Protein AF-Q3AAJ2-F1 (afdb_monomer_lite)

Structure (mmCIF, N/CA/C/O backbone):
data_AF-Q3AAJ2-F1
#
_entry.id   AF-Q3AAJ2-F1
#
loop_
_atom_site.group_PDB
_atom_site.id
_atom_site.type_symbol
_atom_site.label_atom_id
_atom_site.label_alt_id
_atom_site.label_comp_id
_atom_site.label_asym_id
_atom_site.label_entity_id
_atom_site.label_seq_id
_atom_site.pdbx_PDB_ins_code
_atom_site.Cartn_x
_atom_site.Cartn_y
_atom_site.Cartn_z
_atom_site.occupancy
_atom_site.B_iso_or_equiv
_atom_site.auth_seq_id
_atom_site.auth_comp_id
_atom_site.auth_asym_id
_atom_site.auth_atom_id
_atom_site.pdbx_PDB_model_num
ATOM 1 N N . MET A 1 1 ? 10.553 -19.730 19.249 1.00 85.31 1 MET A N 1
ATOM 2 C CA . MET A 1 1 ? 9.647 -18.570 19.166 1.00 85.31 1 MET A CA 1
ATOM 3 C C . MET A 1 1 ? 8.788 -18.735 17.928 1.00 85.31 1 MET A C 1
ATOM 5 O O . MET A 1 1 ? 9.327 -19.034 16.867 1.00 85.31 1 MET A O 1
ATOM 9 N N . LYS A 1 2 ? 7.475 -18.619 18.078 1.00 94.81 2 LYS A N 1
ATOM 10 C CA . LYS A 1 2 ? 6.466 -18.636 17.018 1.00 94.81 2 LYS A CA 1
ATOM 11 C C . LYS A 1 2 ? 5.877 -17.223 16.871 1.00 94.81 2 LYS A C 1
ATOM 13 O O . LYS A 1 2 ? 5.999 -16.436 17.807 1.00 94.81 2 LYS A O 1
ATOM 18 N N . PRO A 1 3 ? 5.212 -16.878 15.753 1.00 91.94 3 PRO A N 1
ATOM 19 C CA . PRO A 1 3 ? 4.592 -15.558 15.589 1.00 91.94 3 PRO A CA 1
ATOM 20 C C . PRO A 1 3 ? 3.605 -15.176 16.703 1.00 91.94 3 PRO A C 1
ATOM 22 O O . PRO A 1 3 ? 3.451 -13.999 17.006 1.00 91.94 3 PRO A O 1
ATOM 25 N N . GLN A 1 4 ? 2.956 -16.160 17.332 1.00 95.25 4 GLN A N 1
ATOM 26 C CA . GLN A 1 4 ? 2.024 -15.949 18.444 1.00 95.25 4 GLN A CA 1
ATOM 27 C C . GLN A 1 4 ? 2.717 -15.512 19.744 1.00 95.25 4 GLN A C 1
ATOM 29 O O . GLN A 1 4 ? 2.050 -14.999 20.635 1.00 95.25 4 GLN A O 1
ATOM 34 N N . ASP A 1 5 ? 4.036 -15.696 19.842 1.00 96.94 5 ASP A N 1
ATOM 35 C CA . ASP A 1 5 ? 4.826 -15.359 21.030 1.00 96.94 5 ASP A CA 1
ATOM 36 C C . ASP A 1 5 ? 5.323 -13.898 21.003 1.00 96.94 5 ASP A C 1
ATOM 38 O O . ASP A 1 5 ? 6.019 -13.467 21.922 1.00 96.94 5 ASP A O 1
ATOM 42 N N . LEU A 1 6 ? 5.037 -13.143 19.934 1.00 97.00 6 LEU A N 1
ATOM 43 C CA . LEU A 1 6 ? 5.550 -11.785 19.748 1.00 97.00 6 LEU A CA 1
ATOM 44 C C . LEU A 1 6 ? 4.859 -10.783 20.679 1.00 97.00 6 LEU A C 1
ATOM 46 O O . LEU A 1 6 ? 3.634 -10.777 20.813 1.00 97.00 6 LEU A O 1
ATOM 50 N N . THR A 1 7 ? 5.637 -9.856 21.245 1.00 97.75 7 THR A N 1
ATOM 51 C CA . THR A 1 7 ? 5.057 -8.665 21.880 1.00 97.75 7 THR A CA 1
ATOM 52 C C . THR A 1 7 ? 4.379 -7.780 20.836 1.00 97.75 7 THR A C 1
ATOM 54 O O . THR A 1 7 ? 4.641 -7.877 19.633 1.00 97.75 7 THR A O 1
ATOM 57 N N . LYS A 1 8 ? 3.540 -6.846 21.292 1.00 96.19 8 LYS A N 1
ATOM 58 C CA . LYS A 1 8 ? 2.908 -5.854 20.416 1.00 96.19 8 LYS A CA 1
ATOM 59 C C . LYS A 1 8 ? 3.945 -5.073 19.604 1.00 96.19 8 LYS A C 1
ATOM 61 O O . LYS A 1 8 ? 3.765 -4.887 18.404 1.00 96.19 8 LYS A O 1
ATOM 66 N N . GLU A 1 9 ? 5.039 -4.641 20.227 1.00 96.50 9 GLU A N 1
ATOM 67 C CA . GLU A 1 9 ? 6.109 -3.896 19.555 1.00 96.50 9 GLU A CA 1
ATOM 68 C C . GLU A 1 9 ? 6.802 -4.748 18.490 1.00 96.50 9 GLU A C 1
ATOM 70 O O . GLU A 1 9 ? 7.085 -4.258 17.397 1.00 96.50 9 GLU A O 1
ATOM 75 N N . GLN A 1 10 ? 7.062 -6.024 18.785 1.00 96.69 10 GLN A N 1
ATOM 76 C CA . GLN A 1 10 ? 7.659 -6.943 17.818 1.00 96.69 10 GLN A CA 1
ATOM 77 C C . GLN A 1 10 ? 6.714 -7.211 16.644 1.00 96.69 10 GLN A C 1
ATOM 79 O O . GLN A 1 10 ? 7.156 -7.199 15.498 1.00 96.69 10 GLN A O 1
ATOM 84 N N . ALA A 1 11 ? 5.418 -7.389 16.908 1.00 95.62 11 ALA A N 1
ATOM 85 C CA . ALA A 1 11 ? 4.410 -7.574 15.872 1.00 95.62 11 ALA A CA 1
ATOM 86 C C . ALA A 1 11 ? 4.289 -6.337 14.968 1.00 95.62 11 ALA A C 1
ATOM 88 O O . ALA A 1 11 ? 4.266 -6.476 13.749 1.00 95.62 11 ALA A O 1
ATOM 89 N N . LEU A 1 12 ? 4.284 -5.124 15.535 1.00 92.81 12 LEU A N 1
ATOM 90 C CA . LEU A 1 12 ? 4.253 -3.880 14.755 1.00 92.81 12 LEU A CA 1
ATOM 91 C C . LEU A 1 12 ? 5.498 -3.722 13.872 1.00 92.81 12 LEU A C 1
ATOM 93 O O . LEU A 1 12 ? 5.370 -3.412 12.690 1.00 92.81 12 LEU A O 1
ATOM 97 N N . LYS A 1 13 ? 6.692 -4.004 14.409 1.00 93.50 13 LYS A N 1
ATOM 98 C CA . LYS A 1 13 ? 7.932 -4.011 13.615 1.00 93.50 13 LYS A CA 1
ATOM 99 C C . LYS A 1 13 ? 7.899 -5.065 12.510 1.00 93.50 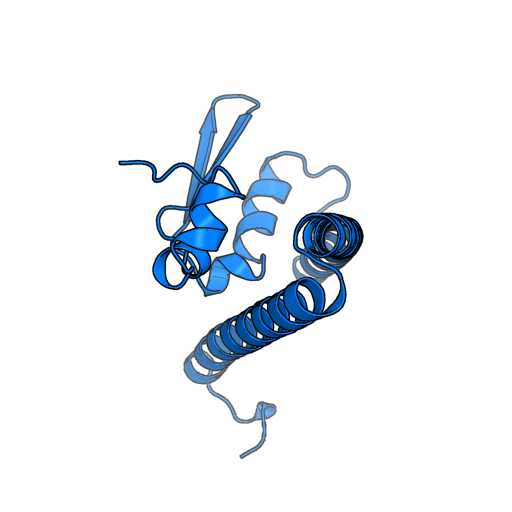13 LYS A C 1
ATOM 101 O O . LYS A 1 13 ? 8.386 -4.814 11.413 1.00 93.50 13 LYS A O 1
ATOM 106 N N . LEU A 1 14 ? 7.318 -6.232 12.785 1.00 94.25 14 LEU A N 1
ATOM 107 C CA . LEU A 1 14 ? 7.169 -7.288 11.789 1.00 94.25 14 LEU A CA 1
ATOM 108 C C . LEU A 1 14 ? 6.195 -6.886 10.669 1.00 94.25 14 LEU A C 1
ATOM 110 O O . LEU A 1 14 ? 6.450 -7.210 9.515 1.00 94.25 14 LEU A O 1
ATOM 114 N N . LEU A 1 15 ? 5.118 -6.153 10.974 1.00 92.56 15 LEU A N 1
ATOM 115 C CA . LEU A 1 15 ? 4.212 -5.606 9.955 1.00 92.56 15 LEU A CA 1
ATOM 116 C C . LEU A 1 15 ? 4.924 -4.605 9.037 1.00 92.56 15 LEU A C 1
ATOM 118 O O . LEU A 1 15 ? 4.792 -4.694 7.817 1.00 92.56 15 LEU A O 1
ATOM 122 N N . GLU A 1 16 ? 5.716 -3.696 9.610 1.00 91.94 16 GLU A N 1
ATOM 123 C CA . GLU A 1 16 ? 6.546 -2.768 8.835 1.00 91.94 16 GLU A CA 1
ATOM 124 C C . GLU A 1 16 ? 7.542 -3.525 7.940 1.00 91.94 16 GLU A C 1
ATOM 126 O O . GLU A 1 16 ? 7.700 -3.207 6.760 1.00 91.94 16 GLU A O 1
ATOM 131 N N . ASP A 1 17 ? 8.192 -4.558 8.474 1.00 94.00 17 ASP A N 1
ATOM 132 C CA . ASP A 1 17 ? 9.128 -5.388 7.719 1.00 94.00 17 ASP A CA 1
ATOM 133 C C . ASP A 1 17 ? 8.443 -6.167 6.583 1.00 94.00 17 ASP A C 1
ATOM 135 O O . ASP A 1 17 ? 8.942 -6.184 5.458 1.00 94.00 17 ASP A O 1
ATOM 139 N N . PHE A 1 18 ? 7.258 -6.742 6.814 1.00 94.75 18 PHE A N 1
ATOM 140 C CA . PHE A 1 18 ? 6.477 -7.376 5.749 1.00 94.75 18 PHE A CA 1
ATOM 141 C C . PHE A 1 18 ? 6.079 -6.390 4.654 1.00 94.75 18 PHE A C 1
ATOM 143 O O . PHE A 1 18 ? 6.170 -6.738 3.475 1.00 94.75 18 PHE A O 1
ATOM 150 N N . ALA A 1 19 ? 5.716 -5.157 5.012 1.00 92.69 19 ALA A N 1
ATOM 151 C CA . ALA A 1 19 ? 5.445 -4.122 4.024 1.00 92.69 19 ALA A CA 1
ATOM 152 C C . ALA A 1 19 ? 6.694 -3.802 3.180 1.00 92.69 19 ALA A C 1
ATOM 154 O O . ALA A 1 19 ? 6.593 -3.688 1.958 1.00 92.69 19 ALA A O 1
ATOM 155 N N . LYS A 1 20 ? 7.888 -3.748 3.793 1.00 90.06 20 LYS A N 1
ATOM 156 C CA . LYS A 1 20 ? 9.157 -3.543 3.067 1.00 90.06 20 LYS A CA 1
ATOM 157 C C . LYS A 1 20 ? 9.457 -4.696 2.115 1.00 90.06 20 LYS A C 1
ATOM 159 O O . LYS A 1 20 ? 9.846 -4.450 0.977 1.00 90.06 20 LYS A O 1
ATOM 164 N N . ARG A 1 21 ? 9.274 -5.942 2.563 1.00 93.19 21 ARG A N 1
ATOM 165 C CA . ARG A 1 21 ? 9.505 -7.142 1.739 1.00 93.19 21 ARG A CA 1
ATOM 166 C C . ARG A 1 21 ? 8.568 -7.193 0.541 1.00 93.19 21 ARG A C 1
ATOM 168 O O . ARG A 1 21 ? 9.021 -7.497 -0.557 1.00 93.19 21 ARG A O 1
ATOM 175 N N . TRP A 1 22 ? 7.291 -6.874 0.747 1.00 93.12 22 TRP A N 1
ATOM 176 C CA . TRP A 1 22 ? 6.321 -6.810 -0.341 1.00 93.12 22 TRP A CA 1
ATOM 177 C C . TRP A 1 22 ? 6.723 -5.753 -1.370 1.00 93.12 22 TRP A C 1
ATOM 179 O O . TRP A 1 22 ? 6.800 -6.065 -2.552 1.00 93.12 22 TRP A O 1
ATOM 189 N N . LEU A 1 23 ? 7.075 -4.542 -0.920 1.00 89.81 23 LEU A N 1
ATOM 190 C CA . LEU A 1 23 ? 7.479 -3.459 -1.819 1.00 89.81 23 LEU A CA 1
ATOM 191 C C . LEU A 1 23 ? 8.762 -3.792 -2.594 1.00 89.81 23 LEU A C 1
ATOM 193 O O . LEU A 1 23 ? 8.884 -3.461 -3.768 1.00 89.81 23 LEU A O 1
ATOM 197 N N . ALA A 1 24 ? 9.721 -4.460 -1.949 1.00 89.25 24 ALA A N 1
ATOM 198 C CA . ALA A 1 24 ? 10.929 -4.925 -2.620 1.00 89.25 24 ALA A CA 1
ATOM 199 C C . ALA A 1 24 ? 10.610 -5.971 -3.698 1.00 89.25 24 ALA A C 1
ATOM 201 O O . ALA A 1 24 ? 11.162 -5.904 -4.792 1.00 89.25 24 ALA A O 1
ATOM 202 N N . HIS A 1 25 ? 9.712 -6.917 -3.408 1.00 94.00 25 HIS A N 1
ATOM 203 C CA . HIS A 1 25 ? 9.273 -7.911 -4.384 1.00 94.00 25 HIS A CA 1
ATOM 204 C C . HIS A 1 25 ? 8.553 -7.266 -5.577 1.00 94.00 25 HIS A C 1
ATOM 206 O O . HIS A 1 25 ? 8.864 -7.601 -6.715 1.00 94.00 25 HIS A O 1
ATOM 212 N N . ASP A 1 26 ? 7.633 -6.335 -5.320 1.00 92.75 26 ASP A N 1
ATOM 213 C CA . ASP A 1 26 ? 6.910 -5.567 -6.341 1.00 92.75 26 ASP A CA 1
ATOM 214 C C . ASP A 1 26 ? 7.877 -4.833 -7.289 1.00 92.75 26 ASP A C 1
ATOM 216 O O . ASP A 1 26 ? 7.842 -5.028 -8.503 1.00 92.75 26 ASP A O 1
ATOM 220 N N . GLY A 1 27 ? 8.856 -4.113 -6.728 1.00 90.25 27 GLY A N 1
ATOM 221 C CA . GLY A 1 27 ? 9.892 -3.443 -7.517 1.00 90.25 27 GLY A CA 1
ATOM 222 C C . GLY A 1 27 ? 10.782 -4.403 -8.319 1.00 90.25 27 GLY A C 1
ATOM 223 O O . GLY A 1 27 ? 11.092 -4.129 -9.475 1.00 90.25 27 GLY A O 1
ATOM 224 N N . LEU A 1 28 ? 11.185 -5.543 -7.745 1.00 92.75 28 LEU A N 1
ATOM 225 C CA . LEU A 1 28 ? 11.973 -6.557 -8.464 1.00 92.75 28 LEU A CA 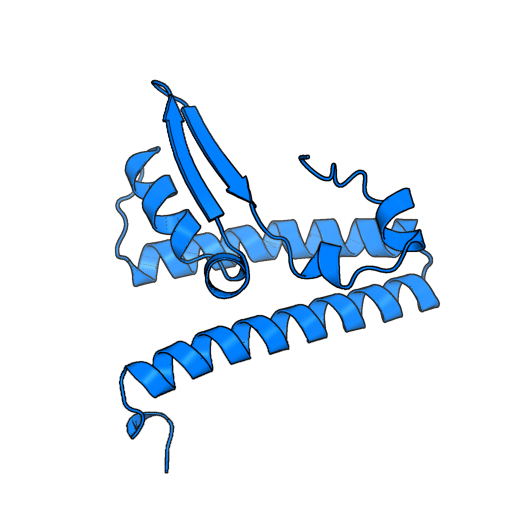1
ATOM 226 C C . LEU A 1 28 ? 11.185 -7.180 -9.620 1.00 92.75 28 LEU A C 1
ATOM 228 O O . LEU A 1 28 ? 11.739 -7.381 -10.701 1.00 92.75 28 LEU A O 1
ATOM 232 N N . TRP A 1 29 ? 9.901 -7.464 -9.404 1.00 95.62 29 TRP A N 1
ATOM 233 C CA . TRP A 1 29 ? 9.015 -7.968 -10.445 1.00 95.62 29 TRP A CA 1
ATOM 234 C C . TRP A 1 29 ? 8.883 -6.958 -11.591 1.00 95.62 29 TRP A C 1
ATOM 236 O O . TRP A 1 29 ? 9.072 -7.335 -12.748 1.00 95.62 29 TRP A O 1
ATOM 246 N N . PHE A 1 30 ? 8.661 -5.676 -11.278 1.00 93.31 30 PHE A N 1
ATOM 247 C CA . PHE A 1 30 ? 8.580 -4.613 -12.281 1.00 93.31 30 PHE A CA 1
ATOM 248 C C . PHE A 1 30 ? 9.867 -4.505 -13.111 1.00 93.31 30 PHE A C 1
ATOM 250 O O . PHE A 1 30 ? 9.812 -4.426 -14.337 1.00 93.31 30 PHE A O 1
ATOM 257 N N . LEU A 1 31 ? 11.036 -4.560 -12.462 1.00 90.38 31 LEU A N 1
ATOM 258 C CA . LEU A 1 31 ? 12.332 -4.507 -13.148 1.00 90.38 31 LEU A CA 1
ATOM 259 C C . LEU A 1 31 ? 12.537 -5.688 -14.107 1.00 90.38 31 LEU A C 1
ATOM 261 O O . LEU A 1 31 ? 13.056 -5.501 -15.208 1.00 90.38 31 LEU A O 1
ATOM 265 N N . GLU A 1 32 ? 12.115 -6.899 -13.730 1.00 96.50 32 GLU A N 1
ATOM 266 C CA . GLU A 1 32 ? 12.157 -8.041 -14.648 1.00 96.50 32 GLU A CA 1
ATOM 267 C C . GLU A 1 32 ? 11.138 -7.894 -15.790 1.00 96.50 32 GLU A C 1
ATOM 269 O O . GLU A 1 32 ? 11.445 -8.284 -16.917 1.00 96.50 32 GLU A O 1
ATOM 274 N N . MET A 1 33 ? 9.969 -7.283 -15.566 1.00 96.31 33 MET A N 1
ATOM 275 C CA . MET A 1 33 ? 9.041 -6.961 -16.659 1.00 96.31 33 MET A CA 1
ATOM 276 C C . MET A 1 33 ? 9.645 -5.945 -17.633 1.00 96.31 33 MET A C 1
ATOM 278 O O . MET A 1 33 ? 9.633 -6.192 -18.839 1.00 96.31 33 MET A O 1
ATOM 282 N N . GLU A 1 34 ? 10.243 -4.857 -17.136 1.00 93.38 34 GLU A N 1
ATOM 283 C CA . GLU A 1 34 ? 10.913 -3.852 -17.977 1.00 93.38 34 GLU A CA 1
ATOM 284 C C . GLU A 1 34 ? 12.026 -4.496 -18.810 1.00 93.38 34 GLU A C 1
ATOM 286 O O . GLU A 1 34 ? 12.119 -4.274 -20.018 1.00 93.38 34 GLU A O 1
ATOM 291 N N . LYS A 1 35 ? 12.857 -5.329 -18.181 1.00 93.38 35 LYS A N 1
ATOM 292 C CA . LYS A 1 35 ? 13.983 -6.004 -18.834 1.00 93.38 35 LYS A CA 1
ATOM 293 C C . LYS A 1 35 ? 13.550 -6.934 -19.970 1.00 93.38 35 LYS A C 1
ATOM 295 O O . LYS A 1 35 ? 14.272 -7.033 -20.959 1.00 93.38 35 LYS A O 1
ATOM 300 N N . ASN A 1 36 ? 12.416 -7.622 -19.832 1.00 97.69 36 ASN A N 1
ATOM 301 C CA . ASN A 1 36 ? 11.968 -8.623 -20.806 1.00 97.69 36 ASN A CA 1
ATOM 302 C C . ASN A 1 36 ? 10.994 -8.068 -21.857 1.00 97.69 36 ASN A C 1
ATOM 304 O O . ASN A 1 36 ? 10.961 -8.579 -22.974 1.00 97.69 36 ASN A O 1
ATOM 308 N N . PHE A 1 37 ? 10.211 -7.039 -21.523 1.00 96.44 37 PHE A N 1
ATOM 309 C CA . PHE A 1 37 ? 9.116 -6.546 -22.370 1.00 96.44 37 PHE A CA 1
ATOM 310 C C . PHE A 1 37 ? 9.198 -5.051 -22.692 1.00 96.44 37 PHE A C 1
ATOM 312 O O . PHE A 1 37 ? 8.364 -4.534 -23.434 1.00 96.44 37 PHE A O 1
ATOM 319 N N . GLY A 1 38 ? 10.204 -4.355 -22.166 1.00 92.88 38 GLY A N 1
ATOM 320 C CA . GLY A 1 38 ? 10.310 -2.909 -22.269 1.00 92.88 38 GLY A CA 1
ATOM 321 C C . GLY A 1 38 ? 9.407 -2.182 -21.273 1.00 92.88 38 GLY A C 1
ATOM 322 O O . GLY A 1 38 ? 8.515 -2.747 -20.640 1.00 92.88 38 GLY A O 1
ATOM 323 N N . LEU A 1 39 ? 9.672 -0.887 -21.128 1.00 88.56 39 LEU A N 1
ATOM 324 C CA . LEU A 1 39 ? 9.076 -0.053 -20.090 1.00 88.56 39 LEU A CA 1
ATOM 325 C C . LEU A 1 39 ? 7.572 0.163 -20.275 1.00 88.56 39 LEU A C 1
ATOM 327 O O . LEU A 1 39 ? 6.822 0.031 -19.317 1.00 88.56 39 LEU A O 1
ATOM 331 N N . GLU A 1 40 ? 7.120 0.441 -21.500 1.00 92.19 40 GLU A N 1
ATOM 332 C CA . GLU A 1 40 ? 5.697 0.668 -21.792 1.00 92.19 40 GLU A CA 1
ATOM 333 C C . GLU A 1 40 ? 4.840 -0.533 -21.381 1.00 92.19 40 GLU A C 1
ATOM 335 O O . GLU A 1 40 ? 3.829 -0.377 -20.697 1.00 92.19 40 GLU A O 1
ATOM 340 N N . LYS A 1 41 ? 5.288 -1.748 -21.723 1.00 95.88 41 LYS A N 1
ATOM 341 C CA . LYS A 1 41 ? 4.559 -2.966 -21.368 1.00 95.88 41 LYS A CA 1
ATOM 342 C C . LYS A 1 41 ? 4.613 -3.258 -19.870 1.00 95.88 41 LYS A C 1
ATOM 344 O O . LYS A 1 41 ? 3.624 -3.727 -19.314 1.00 95.88 41 LYS A O 1
ATOM 349 N N . ALA A 1 42 ? 5.740 -2.977 -19.214 1.00 94.81 42 ALA A N 1
ATOM 350 C CA . ALA A 1 42 ? 5.857 -3.114 -17.766 1.00 94.81 42 ALA A CA 1
ATOM 351 C C . ALA A 1 42 ? 4.872 -2.193 -17.028 1.00 94.81 42 ALA A C 1
ATOM 353 O O . ALA A 1 42 ? 4.199 -2.653 -16.112 1.00 94.81 42 ALA A O 1
ATOM 354 N N . ILE A 1 43 ? 4.729 -0.939 -17.473 1.00 91.81 43 ILE A N 1
ATOM 355 C CA . ILE A 1 43 ? 3.760 0.021 -16.921 1.00 91.81 43 ILE A CA 1
ATOM 356 C C . ILE A 1 43 ? 2.326 -0.477 -17.116 1.00 91.81 43 ILE A C 1
ATOM 358 O O . ILE A 1 43 ? 1.566 -0.507 -16.156 1.00 91.81 43 ILE A O 1
ATOM 362 N N . GLU A 1 44 ? 1.963 -0.929 -18.320 1.00 96.06 44 GLU A N 1
ATOM 363 C CA . GLU A 1 44 ? 0.619 -1.461 -18.598 1.00 96.06 44 GLU A CA 1
ATOM 364 C C . GLU A 1 44 ? 0.257 -2.631 -17.661 1.00 96.06 44 GLU A C 1
ATOM 366 O O . GLU A 1 44 ? -0.849 -2.703 -17.119 1.00 96.06 44 GLU A O 1
ATOM 371 N N . LEU A 1 45 ? 1.199 -3.557 -17.454 1.00 96.75 45 LEU A N 1
ATOM 372 C CA . LEU A 1 45 ? 1.001 -4.712 -16.578 1.00 96.75 45 LEU A CA 1
ATOM 373 C C . LEU A 1 45 ? 0.934 -4.311 -15.099 1.00 96.75 45 LEU A C 1
ATOM 375 O O . LEU A 1 45 ? 0.122 -4.868 -14.358 1.00 96.75 45 LEU A O 1
ATOM 379 N N . ASP A 1 46 ? 1.758 -3.352 -14.680 1.00 94.50 46 ASP A N 1
ATOM 380 C CA . ASP A 1 46 ? 1.751 -2.792 -13.329 1.00 94.50 46 ASP A CA 1
ATOM 381 C C . ASP A 1 46 ? 0.413 -2.106 -13.023 1.00 94.50 46 ASP A C 1
ATOM 383 O O . ASP A 1 46 ? -0.247 -2.446 -12.040 1.00 94.50 46 ASP A O 1
ATOM 387 N N . GLU A 1 47 ? -0.075 -1.241 -13.916 1.00 94.69 47 GLU A N 1
ATOM 388 C CA . GLU A 1 47 ? -1.383 -0.588 -13.786 1.00 94.69 47 GLU A CA 1
ATOM 389 C C . GLU A 1 47 ? -2.519 -1.614 -13.654 1.00 94.69 47 GLU A C 1
ATOM 391 O O . GLU A 1 47 ? -3.384 -1.491 -12.777 1.00 94.69 47 GLU A O 1
ATOM 396 N N . ALA A 1 48 ? -2.500 -2.669 -14.476 1.00 96.69 48 ALA A N 1
ATOM 397 C CA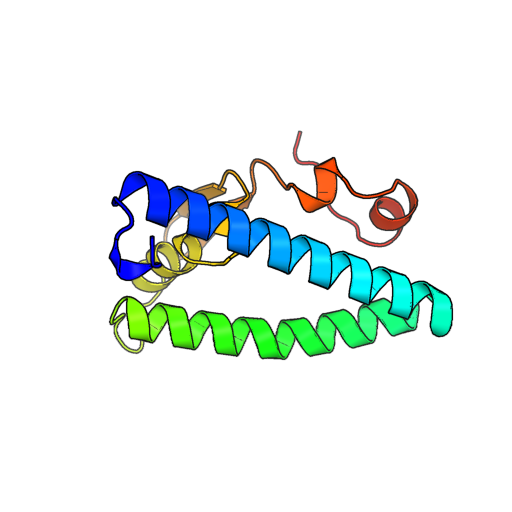 . ALA A 1 48 ? -3.489 -3.742 -14.424 1.00 96.69 48 ALA A CA 1
ATOM 398 C C . ALA A 1 48 ? -3.431 -4.541 -13.107 1.00 96.69 48 ALA A C 1
ATOM 400 O O . ALA A 1 48 ? -4.476 -4.938 -12.572 1.00 96.69 48 ALA A O 1
ATOM 401 N N . ALA A 1 49 ? -2.232 -4.773 -12.567 1.00 96.25 49 ALA A N 1
ATOM 402 C CA . ALA A 1 49 ? -2.039 -5.436 -11.283 1.00 96.25 49 ALA A CA 1
ATOM 403 C C . ALA A 1 49 ? -2.523 -4.553 -10.120 1.00 96.25 49 ALA A C 1
ATOM 405 O O . ALA A 1 49 ? -3.312 -5.006 -9.282 1.00 96.25 49 ALA A O 1
ATOM 406 N N . TRP A 1 50 ? -2.138 -3.274 -10.100 1.00 94.12 50 TRP A N 1
ATOM 407 C CA . TRP A 1 50 ? -2.538 -2.307 -9.076 1.00 94.12 50 TRP A CA 1
ATOM 408 C C . TRP A 1 50 ? -4.046 -2.041 -9.063 1.00 94.12 50 TRP A C 1
ATOM 410 O O . TRP A 1 50 ? -4.641 -1.944 -7.982 1.00 94.12 50 TRP A O 1
ATOM 420 N N . ALA A 1 51 ? -4.702 -1.996 -10.225 1.00 95.38 51 ALA A N 1
ATOM 421 C CA . ALA A 1 51 ? -6.156 -1.853 -10.317 1.00 95.38 51 ALA A CA 1
ATOM 422 C C . ALA A 1 51 ? -6.899 -2.987 -9.585 1.00 95.38 51 ALA A C 1
ATOM 424 O O . ALA A 1 51 ? -7.907 -2.754 -8.917 1.00 95.38 51 ALA A O 1
ATOM 425 N N . GLN A 1 52 ? -6.377 -4.215 -9.648 1.00 96.94 52 GLN A N 1
ATOM 426 C CA . GLN A 1 52 ? -6.952 -5.358 -8.936 1.00 96.94 52 GLN A CA 1
ATOM 427 C C . GLN A 1 52 ? -6.543 -5.379 -7.460 1.00 96.94 52 GLN A C 1
ATOM 429 O O . GLN A 1 52 ? -7.385 -5.571 -6.575 1.00 96.94 52 GLN A O 1
ATOM 434 N N . PHE A 1 53 ? -5.258 -5.151 -7.178 1.00 95.19 53 PHE A N 1
ATOM 435 C CA . PHE A 1 53 ? -4.712 -5.177 -5.824 1.00 95.19 53 PHE A CA 1
ATOM 436 C C . PHE A 1 53 ? -5.383 -4.148 -4.911 1.00 95.19 53 PHE A C 1
ATOM 438 O O . PHE A 1 53 ? -5.783 -4.491 -3.800 1.00 95.19 53 PHE A O 1
ATOM 445 N N . THR A 1 54 ? -5.577 -2.912 -5.377 1.00 92.94 54 THR A N 1
ATOM 446 C CA . THR A 1 54 ? -6.189 -1.837 -4.575 1.00 92.94 54 THR A CA 1
ATOM 447 C C . THR A 1 54 ? -7.606 -2.179 -4.112 1.00 92.94 54 THR A C 1
ATOM 449 O O . THR A 1 54 ? -7.971 -1.885 -2.973 1.00 92.94 54 THR A O 1
ATOM 452 N N . VAL A 1 55 ? -8.396 -2.868 -4.941 1.00 95.56 55 VAL A N 1
ATOM 453 C CA . VAL A 1 55 ? -9.736 -3.347 -4.568 1.00 95.56 55 VAL A CA 1
ATOM 454 C C . VAL A 1 55 ? -9.652 -4.443 -3.504 1.00 95.56 55 VAL A C 1
ATOM 456 O O . VAL A 1 55 ? -10.441 -4.447 -2.555 1.00 95.56 55 VAL A O 1
ATOM 459 N N . ILE A 1 56 ? -8.705 -5.374 -3.644 1.00 96.75 56 ILE A N 1
ATOM 460 C CA . ILE A 1 56 ? -8.476 -6.452 -2.671 1.00 96.75 56 ILE A CA 1
ATOM 461 C C . ILE A 1 56 ? -8.031 -5.871 -1.325 1.00 96.75 56 ILE A C 1
ATOM 463 O O . ILE A 1 56 ? -8.586 -6.234 -0.286 1.00 96.75 56 ILE A O 1
ATOM 467 N N . GLU A 1 57 ? -7.064 -4.955 -1.343 1.00 95.75 57 GLU A N 1
ATOM 468 C CA . GLU A 1 57 ? -6.549 -4.253 -0.169 1.00 95.75 57 GLU A CA 1
ATOM 469 C C . GLU A 1 57 ? -7.680 -3.505 0.550 1.00 95.75 57 GLU A C 1
ATOM 471 O O . GLU A 1 57 ? -7.903 -3.720 1.742 1.00 95.75 57 GLU A O 1
ATOM 476 N N . ALA A 1 58 ? -8.461 -2.703 -0.179 1.00 94.69 58 ALA A N 1
ATOM 477 C CA . ALA A 1 58 ? -9.566 -1.939 0.393 1.00 94.69 58 ALA A CA 1
ATOM 478 C C . ALA A 1 58 ? -10.629 -2.835 1.050 1.00 94.69 58 ALA A C 1
ATOM 480 O O . ALA A 1 58 ? -11.098 -2.524 2.146 1.00 94.69 58 ALA A O 1
ATOM 481 N N . LYS A 1 59 ? -10.988 -3.965 0.420 1.00 95.88 59 LYS A N 1
ATOM 482 C CA . LYS A 1 59 ? -11.926 -4.944 1.001 1.00 95.88 59 LYS A CA 1
ATOM 483 C C . LYS A 1 59 ? -11.379 -5.537 2.298 1.00 95.88 59 LYS A C 1
ATOM 485 O O . LYS A 1 59 ? -12.065 -5.509 3.314 1.00 95.88 59 LYS A O 1
ATOM 490 N N . ARG A 1 60 ? -10.122 -5.989 2.291 1.00 96.81 60 ARG A N 1
ATOM 491 C CA . ARG A 1 60 ? -9.471 -6.564 3.479 1.00 96.81 60 ARG A CA 1
ATOM 492 C C . ARG A 1 60 ? -9.382 -5.565 4.630 1.00 96.81 60 ARG A C 1
ATOM 494 O O . ARG A 1 60 ? -9.671 -5.934 5.763 1.00 96.81 60 ARG A O 1
ATOM 501 N N . ILE A 1 61 ? -9.024 -4.311 4.348 1.00 96.62 61 ILE A N 1
ATOM 502 C CA . ILE A 1 61 ? -8.977 -3.238 5.353 1.00 96.62 61 ILE A CA 1
ATOM 503 C C . ILE A 1 61 ? -10.369 -2.982 5.926 1.00 96.62 61 ILE A C 1
ATOM 505 O O . ILE A 1 61 ? -10.534 -2.916 7.143 1.00 96.62 61 ILE A O 1
ATOM 509 N N . LYS A 1 62 ? -11.376 -2.859 5.056 1.00 96.94 62 LYS A N 1
ATOM 510 C CA . LYS A 1 62 ? -12.760 -2.641 5.472 1.00 96.94 62 LYS A CA 1
ATOM 511 C C . LYS A 1 62 ? -13.253 -3.752 6.393 1.00 96.94 62 LYS A C 1
ATOM 513 O O . LYS A 1 62 ? -13.829 -3.437 7.430 1.00 96.94 62 LYS A O 1
ATOM 518 N N . ASP A 1 63 ? -13.002 -5.010 6.045 1.00 97.38 63 ASP A N 1
ATOM 519 C CA . ASP A 1 63 ? -13.424 -6.161 6.844 1.00 97.38 63 ASP A CA 1
ATOM 520 C C . ASP A 1 63 ? -12.668 -6.223 8.178 1.00 97.38 63 ASP A C 1
ATOM 522 O O . ASP A 1 63 ? -13.279 -6.404 9.232 1.00 97.38 63 ASP A O 1
ATOM 526 N N . PHE A 1 64 ? -11.349 -5.995 8.153 1.00 96.94 64 PHE A N 1
ATOM 527 C CA . PHE A 1 64 ? -10.501 -5.984 9.347 1.00 96.94 64 PHE A CA 1
ATOM 528 C C . PHE A 1 64 ? -10.936 -4.917 10.361 1.00 96.94 64 PHE A C 1
ATOM 530 O O . PHE A 1 64 ? -11.030 -5.189 11.557 1.00 96.94 64 PHE A O 1
ATOM 537 N N . LEU A 1 65 ? -11.246 -3.714 9.878 1.00 96.94 65 LEU A N 1
ATOM 538 C CA . LEU A 1 65 ? -11.673 -2.579 10.698 1.00 96.94 65 LEU A CA 1
ATOM 539 C C . LEU A 1 65 ? -13.188 -2.523 10.929 1.00 96.94 65 LEU A C 1
ATOM 541 O O . LEU A 1 65 ? -13.658 -1.642 11.647 1.00 96.94 65 LEU A O 1
ATOM 545 N N . LYS A 1 66 ? -13.954 -3.434 10.315 1.00 97.25 66 LYS A N 1
ATOM 546 C CA . LYS A 1 66 ? -15.425 -3.449 10.322 1.00 97.25 66 LYS A CA 1
ATOM 547 C C . LYS A 1 66 ? -16.037 -2.106 9.893 1.00 97.25 66 LYS A C 1
ATOM 549 O O . LYS A 1 66 ? -17.003 -1.636 10.495 1.00 97.25 66 LYS A O 1
ATOM 554 N N . LEU A 1 67 ? -15.473 -1.464 8.866 1.00 97.19 67 LEU A N 1
ATOM 555 C CA . LEU A 1 67 ? -15.968 -0.164 8.396 1.00 97.19 67 LEU A CA 1
ATOM 556 C C . LEU A 1 67 ? -17.356 -0.309 7.742 1.00 97.19 67 LEU A C 1
ATOM 558 O O . LEU A 1 67 ? -17.593 -1.269 6.998 1.00 97.19 67 LEU A O 1
ATOM 562 N N . PRO A 1 68 ? -18.274 0.651 7.960 1.00 95.12 68 PRO A N 1
ATOM 563 C CA . PRO A 1 68 ? -19.634 0.559 7.446 1.00 95.12 68 PRO A CA 1
ATOM 564 C C . PRO A 1 68 ? -19.683 0.637 5.917 1.00 95.12 68 PRO A C 1
ATOM 566 O O . PRO A 1 68 ? -18.870 1.300 5.262 1.00 95.12 68 PRO A O 1
ATOM 569 N N . GLN A 1 69 ? -20.696 -0.005 5.332 1.00 93.00 69 G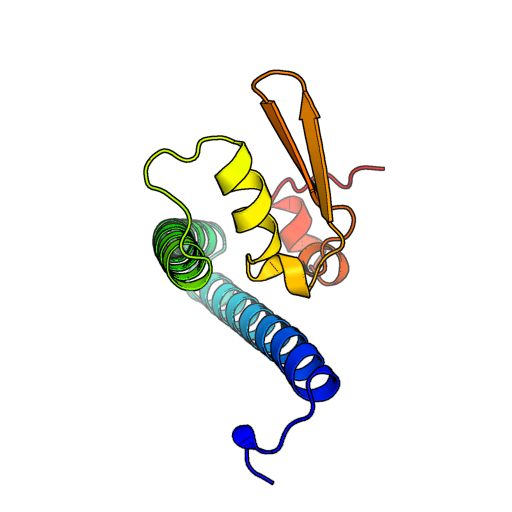LN A N 1
ATOM 570 C CA . GLN A 1 69 ? -21.079 0.266 3.948 1.00 93.00 69 GLN A CA 1
ATOM 571 C C . GLN A 1 69 ? -21.462 1.749 3.821 1.00 93.00 69 GLN A C 1
ATOM 573 O O . GLN A 1 69 ? -22.167 2.276 4.675 1.00 93.00 69 GLN A O 1
ATOM 578 N N . ASN A 1 70 ? -20.994 2.420 2.765 1.00 92.75 70 ASN A N 1
ATOM 579 C CA . ASN A 1 70 ? -21.248 3.847 2.523 1.00 92.75 70 ASN A CA 1
ATOM 580 C C . ASN A 1 70 ? -20.775 4.786 3.657 1.00 92.75 70 ASN A C 1
ATOM 582 O O . ASN A 1 70 ? -21.336 5.861 3.840 1.00 92.75 70 ASN A O 1
ATOM 586 N N . GLY A 1 71 ? -19.706 4.434 4.384 1.00 92.75 71 GLY A N 1
ATOM 587 C CA . GLY A 1 71 ? -19.136 5.262 5.464 1.00 92.75 71 GLY A CA 1
ATOM 588 C C . GLY A 1 71 ? -18.503 6.599 5.042 1.00 92.75 71 GLY A C 1
ATOM 589 O O . GLY A 1 71 ? -17.961 7.321 5.882 1.00 92.75 71 GLY A O 1
ATOM 590 N N . GLY A 1 72 ? -18.543 6.925 3.747 1.00 95.12 72 GLY A N 1
ATOM 591 C CA . GLY A 1 72 ? -18.073 8.188 3.188 1.00 95.12 72 GLY A CA 1
ATOM 592 C C . GLY A 1 72 ? -16.605 8.495 3.496 1.00 95.12 72 GLY A C 1
ATOM 593 O O . GLY A 1 72 ? -15.772 7.608 3.686 1.00 95.12 72 GLY A O 1
ATOM 594 N N . LEU A 1 73 ? -16.291 9.788 3.556 1.00 95.50 73 LEU A N 1
ATOM 595 C CA . LEU A 1 73 ? -14.923 10.269 3.753 1.00 95.50 73 LEU A CA 1
ATOM 596 C C . LEU A 1 73 ? -14.358 9.946 5.145 1.00 95.50 73 LEU A C 1
ATOM 598 O O . LEU A 1 73 ? -13.147 9.833 5.287 1.00 95.50 73 LEU A O 1
ATOM 602 N N . ALA A 1 74 ? -15.213 9.766 6.158 1.00 94.19 74 ALA A N 1
ATOM 603 C CA . ALA A 1 74 ? -14.772 9.374 7.496 1.00 94.19 74 ALA A CA 1
ATOM 604 C C . ALA A 1 74 ? -14.219 7.939 7.506 1.00 94.19 74 ALA A C 1
ATOM 606 O O . ALA A 1 74 ? -13.134 7.697 8.028 1.00 94.19 74 ALA A O 1
ATOM 607 N N . ALA A 1 75 ? -14.919 6.993 6.870 1.00 95.69 75 ALA A N 1
ATOM 608 C CA . ALA A 1 75 ? -14.408 5.630 6.725 1.00 95.69 75 ALA A CA 1
ATOM 609 C C . ALA A 1 75 ? -13.164 5.579 5.823 1.00 95.69 75 ALA A C 1
ATOM 611 O O . ALA A 1 75 ? -12.227 4.839 6.119 1.00 95.69 75 ALA A O 1
ATOM 612 N N . LEU A 1 76 ? -13.135 6.386 4.754 1.00 95.25 76 LEU A N 1
ATOM 613 C CA . LEU A 1 76 ? -11.981 6.476 3.856 1.00 95.25 76 LEU A CA 1
ATOM 614 C C . LEU A 1 76 ? -10.720 6.965 4.582 1.00 95.25 76 LEU A C 1
ATOM 616 O O . LEU A 1 76 ? -9.657 6.376 4.408 1.00 95.25 76 LEU A O 1
ATOM 620 N N . GLU A 1 77 ? -10.836 7.998 5.420 1.00 94.38 77 GLU A N 1
ATOM 621 C CA . GLU A 1 77 ? -9.726 8.523 6.222 1.00 94.38 77 GLU A CA 1
ATOM 622 C C . GLU A 1 77 ? -9.077 7.448 7.094 1.00 94.38 77 GLU A C 1
ATOM 624 O O . GLU A 1 77 ? -7.852 7.324 7.124 1.00 94.38 77 GLU A O 1
ATOM 629 N N . VAL A 1 78 ? -9.893 6.647 7.784 1.00 94.19 78 VAL A N 1
ATOM 630 C CA . VAL A 1 78 ? -9.383 5.549 8.607 1.00 94.19 78 VAL A CA 1
ATOM 631 C C . VAL A 1 78 ? -8.745 4.485 7.717 1.00 94.19 78 VAL A C 1
ATOM 633 O O . VAL A 1 78 ? -7.619 4.079 7.987 1.00 94.19 78 VAL A O 1
ATOM 636 N N . ALA A 1 79 ? -9.412 4.071 6.636 1.00 95.19 79 ALA A N 1
ATOM 637 C CA . ALA A 1 79 ? -8.916 3.020 5.748 1.00 95.19 79 ALA A CA 1
ATOM 638 C C . ALA A 1 79 ? -7.540 3.347 5.141 1.00 95.19 79 ALA A C 1
ATOM 640 O O . ALA A 1 79 ? -6.679 2.470 5.067 1.00 95.19 79 ALA A O 1
ATOM 641 N N . LEU A 1 80 ? -7.303 4.606 4.753 1.00 93.62 80 LEU A N 1
ATOM 642 C CA . LEU A 1 80 ? -6.037 5.035 4.149 1.00 93.62 80 LEU A CA 1
ATOM 643 C C . LEU A 1 80 ? -4.826 4.801 5.063 1.00 93.62 80 LEU A C 1
ATOM 645 O O . LEU A 1 80 ? -3.759 4.453 4.565 1.00 93.62 80 LEU A O 1
ATOM 649 N N . ARG A 1 81 ? -5.002 4.893 6.388 1.00 91.69 81 ARG A N 1
ATOM 650 C CA . ARG A 1 81 ? -3.932 4.658 7.378 1.00 91.69 81 ARG A CA 1
ATOM 651 C C . ARG A 1 81 ? -3.484 3.196 7.458 1.00 91.69 81 ARG A C 1
ATOM 653 O O . ARG A 1 81 ? -2.404 2.926 7.968 1.00 91.69 81 ARG A O 1
ATOM 660 N N . PHE A 1 82 ? -4.307 2.266 6.976 1.00 93.31 82 PHE A N 1
ATOM 661 C CA . PHE A 1 82 ? -4.049 0.822 7.016 1.00 93.31 82 PHE A CA 1
ATOM 662 C C . PHE A 1 82 ? -3.631 0.250 5.661 1.00 93.31 82 PHE A C 1
ATOM 664 O O . PHE A 1 82 ? -3.422 -0.958 5.548 1.00 93.31 82 PHE A O 1
ATOM 671 N N . ARG A 1 83 ? -3.496 1.099 4.633 1.00 92.56 83 ARG A N 1
ATOM 672 C CA . ARG A 1 83 ? -2.860 0.687 3.381 1.00 92.56 83 ARG A CA 1
ATOM 673 C C . ARG A 1 83 ? -1.423 0.274 3.646 1.00 92.56 83 ARG A C 1
ATOM 675 O O . ARG A 1 83 ? -0.781 0.791 4.558 1.00 92.56 83 ARG A O 1
ATOM 68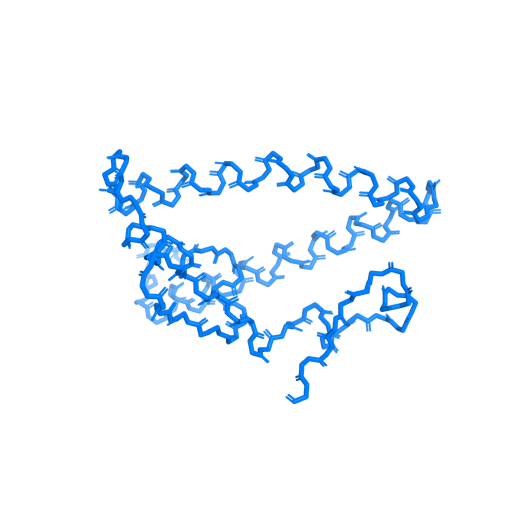2 N N . LEU A 1 84 ? -0.887 -0.587 2.794 1.00 87.50 84 LEU A N 1
ATOM 683 C CA . LEU A 1 84 ? 0.477 -1.090 2.885 1.00 87.50 84 LEU A CA 1
ATOM 684 C C . LEU A 1 84 ? 1.508 0.038 3.051 1.00 87.50 84 LEU A C 1
ATOM 686 O O . LEU A 1 84 ? 2.399 -0.034 3.894 1.00 87.50 84 LEU A O 1
ATOM 690 N N . TYR A 1 85 ? 1.336 1.127 2.297 1.00 81.88 85 TYR A N 1
ATOM 691 C CA . TYR A 1 85 ? 2.208 2.297 2.373 1.00 81.88 85 TYR A CA 1
ATOM 692 C C . TYR A 1 85 ? 2.127 3.054 3.702 1.00 81.88 85 TYR A C 1
ATOM 694 O O . TYR A 1 85 ? 3.079 3.755 4.036 1.00 81.88 85 TYR A O 1
ATOM 702 N N . GLY A 1 86 ? 1.033 2.923 4.461 1.00 81.44 86 GLY A N 1
ATOM 703 C CA . GLY A 1 86 ? 0.871 3.520 5.793 1.00 81.44 86 GLY A CA 1
ATOM 704 C C . GLY A 1 86 ? 1.920 3.045 6.797 1.00 81.44 86 GLY A C 1
ATOM 705 O O . GLY A 1 86 ? 2.267 3.780 7.715 1.00 81.44 86 GLY A O 1
ATOM 706 N N . PHE A 1 87 ? 2.489 1.856 6.583 1.00 83.00 87 PHE A N 1
ATOM 707 C CA . PHE A 1 87 ? 3.578 1.327 7.405 1.00 83.00 87 PHE A CA 1
ATOM 708 C C . PHE A 1 87 ? 4.968 1.796 6.957 1.00 83.00 87 PHE A C 1
ATOM 710 O O . PHE A 1 87 ? 5.923 1.667 7.714 1.00 83.00 87 PHE A O 1
ATOM 717 N N . LEU A 1 88 ? 5.107 2.304 5.730 1.00 84.94 88 LEU A N 1
ATOM 718 C CA . LEU A 1 88 ? 6.411 2.584 5.114 1.00 84.94 88 LEU A CA 1
ATOM 719 C C . LEU A 1 88 ? 6.732 4.067 5.006 1.00 84.94 88 LEU A C 1
ATOM 721 O O . LEU A 1 88 ? 7.901 4.447 5.029 1.00 84.94 88 LEU A O 1
ATOM 725 N N . ASN A 1 89 ? 5.700 4.882 4.837 1.00 85.88 89 ASN A N 1
ATOM 726 C CA . ASN A 1 89 ? 5.817 6.271 4.447 1.00 85.88 89 ASN A CA 1
ATOM 727 C C . ASN A 1 89 ? 5.169 7.177 5.492 1.00 85.88 89 ASN A C 1
ATOM 729 O O . ASN A 1 89 ? 4.150 6.830 6.089 1.00 85.88 89 ASN A O 1
ATOM 733 N N . GLN A 1 90 ? 5.706 8.384 5.653 1.00 86.12 90 GLN A N 1
ATOM 734 C CA . GLN A 1 90 ? 5.046 9.416 6.440 1.00 86.12 90 GLN A CA 1
ATOM 735 C C . GLN A 1 90 ? 3.918 10.033 5.619 1.00 86.12 90 GLN A C 1
ATOM 737 O O . GLN A 1 90 ? 4.121 10.468 4.484 1.00 86.12 90 GLN A O 1
ATOM 742 N N . GLN A 1 91 ? 2.724 10.069 6.200 1.00 89.12 91 GLN A N 1
ATOM 743 C CA . GLN A 1 91 ? 1.504 10.504 5.532 1.00 89.12 91 GLN A CA 1
ATOM 744 C C . GLN A 1 91 ? 0.761 11.520 6.382 1.00 89.12 91 GLN A C 1
ATOM 746 O O . GLN A 1 91 ? 0.695 11.410 7.605 1.00 89.12 91 GLN A O 1
ATOM 751 N N . GLU A 1 92 ? 0.149 12.477 5.706 1.00 92.12 92 GLU A N 1
ATOM 752 C CA . GLU A 1 92 ? -0.739 13.461 6.297 1.00 92.12 92 GLU A CA 1
ATOM 753 C C . GLU A 1 92 ? -2.117 13.322 5.649 1.00 92.12 92 GLU A C 1
ATOM 755 O O . GLU A 1 92 ? -2.232 13.235 4.424 1.00 92.12 92 GLU A O 1
ATOM 760 N N . ILE A 1 93 ? -3.163 13.269 6.474 1.00 93.19 93 ILE A N 1
ATOM 761 C CA . ILE A 1 93 ? -4.552 13.286 6.014 1.00 93.19 93 ILE A CA 1
ATOM 762 C C . ILE A 1 93 ? -5.232 14.497 6.639 1.00 93.19 93 ILE A C 1
ATOM 764 O O . ILE A 1 93 ? -5.193 14.657 7.859 1.00 93.19 93 ILE A O 1
ATOM 768 N N . SER A 1 94 ? -5.857 15.327 5.811 1.00 94.00 94 SER A N 1
ATOM 769 C CA . SER A 1 94 ? -6.648 16.479 6.244 1.00 94.00 94 SER A CA 1
ATOM 770 C C . SER A 1 94 ? -7.987 16.551 5.502 1.00 94.00 94 SER A C 1
ATOM 772 O O . SER A 1 94 ? -8.221 15.857 4.505 1.00 94.00 94 SER A O 1
ATOM 774 N N . ARG A 1 95 ? -8.915 17.361 6.027 1.00 94.69 95 ARG A N 1
ATOM 775 C CA . ARG A 1 95 ? -10.282 17.511 5.512 1.00 94.69 95 ARG A CA 1
ATOM 776 C C . ARG A 1 95 ? -10.533 18.961 5.121 1.00 94.69 95 ARG A C 1
ATOM 778 O O . ARG A 1 95 ? -10.329 19.859 5.928 1.00 94.69 95 ARG A O 1
ATOM 785 N N . GLU A 1 96 ? -11.058 19.162 3.918 1.00 94.31 96 GLU A N 1
ATOM 786 C CA . GLU A 1 96 ? -11.504 20.468 3.427 1.00 94.31 96 GLU A CA 1
ATOM 787 C C . GLU A 1 96 ? -12.938 20.335 2.906 1.00 94.31 96 GLU A C 1
ATOM 789 O O . GLU A 1 96 ? -13.178 19.940 1.764 1.00 94.31 96 GLU A O 1
ATOM 794 N N . GLY A 1 97 ? -13.918 20.588 3.777 1.00 91.81 97 GLY A N 1
ATOM 795 C CA . GLY A 1 97 ? -15.333 20.385 3.459 1.00 91.81 97 GLY A CA 1
ATOM 796 C C . GLY A 1 97 ? -15.631 18.939 3.042 1.00 91.81 97 GLY A C 1
ATOM 797 O O . GLY A 1 97 ? -15.472 18.000 3.824 1.00 91.81 97 GLY A O 1
ATOM 798 N N . ASN A 1 98 ? -16.057 18.752 1.790 1.00 93.31 98 ASN A N 1
ATOM 799 C CA . ASN A 1 98 ? -16.331 17.443 1.188 1.00 93.31 98 ASN A CA 1
ATOM 800 C C . ASN A 1 98 ? -15.113 16.824 0.476 1.00 93.31 98 ASN A C 1
ATOM 802 O O . ASN A 1 98 ? -15.275 15.905 -0.325 1.00 93.31 98 ASN A O 1
ATOM 806 N N . LYS A 1 99 ? -13.904 17.314 0.753 1.00 95.38 99 LYS A N 1
ATOM 807 C CA . LYS A 1 99 ? -12.653 16.770 0.225 1.00 95.38 99 LYS A CA 1
ATOM 808 C C . LYS A 1 99 ? -11.843 16.130 1.342 1.00 95.38 99 LYS A C 1
ATOM 810 O O . LYS A 1 99 ? -11.867 16.568 2.496 1.00 95.38 99 LYS A O 1
ATOM 815 N N . LEU A 1 100 ? -11.127 15.074 0.982 1.00 95.56 100 LEU A N 1
ATOM 816 C CA . LEU A 1 100 ? -10.091 14.473 1.805 1.00 95.56 100 LEU A CA 1
ATOM 817 C C . LEU A 1 100 ? -8.774 14.641 1.060 1.00 95.56 100 LEU A C 1
ATOM 819 O O . LEU A 1 100 ? -8.655 14.220 -0.089 1.00 95.56 100 LEU A O 1
ATOM 823 N N . ILE A 1 101 ? -7.814 15.281 1.713 1.00 94.94 101 ILE A N 1
ATOM 824 C CA . ILE A 1 101 ? -6.481 15.501 1.171 1.00 94.94 101 ILE A CA 1
ATOM 825 C C . ILE A 1 101 ? -5.576 14.472 1.817 1.00 94.94 101 ILE A C 1
ATOM 827 O O . ILE A 1 101 ? -5.427 14.442 3.035 1.00 94.94 101 ILE A O 1
ATOM 831 N N . TYR A 1 102 ? -4.992 13.616 0.988 1.00 91.88 102 TYR A N 1
ATOM 832 C CA . TYR A 1 102 ? -4.050 12.594 1.409 1.00 91.88 102 TYR A CA 1
ATOM 833 C C . TYR A 1 102 ? -2.687 12.907 0.804 1.00 91.88 102 TYR A C 1
ATOM 835 O O . TYR A 1 102 ? -2.493 12.787 -0.406 1.00 91.88 102 TYR A O 1
ATOM 843 N N . LYS A 1 103 ? -1.755 13.354 1.646 1.00 90.56 103 LYS A N 1
ATOM 844 C CA . LYS A 1 103 ? -0.418 13.780 1.240 1.00 90.56 103 LYS A CA 1
ATOM 845 C C . LYS A 1 103 ? 0.620 12.776 1.719 1.00 90.56 103 LYS A C 1
ATOM 847 O O . LYS A 1 103 ? 0.787 12.548 2.914 1.00 90.56 103 LYS A O 1
ATOM 852 N N . MET A 1 104 ? 1.362 12.224 0.768 1.00 87.94 104 MET A N 1
ATOM 853 C CA . MET A 1 104 ? 2.560 11.436 1.032 1.00 87.94 104 MET A CA 1
ATOM 854 C C . MET A 1 104 ? 3.725 12.404 1.300 1.00 87.94 104 MET A C 1
ATOM 856 O O . MET A 1 104 ? 4.098 13.161 0.407 1.00 87.94 104 MET A O 1
ATOM 860 N N . LYS A 1 105 ? 4.249 12.450 2.531 1.00 86.00 105 LYS A N 1
ATOM 861 C CA . LYS A 1 105 ? 5.334 13.368 2.944 1.00 86.00 105 LYS A CA 1
ATOM 862 C C . LYS A 1 105 ? 6.705 12.782 2.634 1.00 86.00 105 LYS A C 1
ATOM 864 O O . LYS A 1 105 ? 7.588 13.502 2.187 1.00 86.00 105 LYS A O 1
ATOM 869 N N . THR A 1 106 ? 6.854 11.478 2.838 1.00 81.25 106 THR A N 1
ATOM 870 C CA . THR A 1 106 ? 8.016 10.711 2.387 1.00 81.25 106 THR A CA 1
ATOM 871 C C . THR A 1 106 ? 7.537 9.575 1.506 1.00 81.25 106 THR A C 1
ATOM 873 O O . THR A 1 106 ? 6.484 8.996 1.756 1.00 81.25 106 THR A O 1
ATOM 876 N N . CYS A 1 107 ? 8.278 9.258 0.452 1.00 80.88 107 CYS A N 1
ATOM 877 C CA . CYS A 1 107 ? 7.956 8.131 -0.407 1.00 80.88 107 CYS A CA 1
ATOM 878 C C . CYS A 1 107 ? 9.208 7.289 -0.579 1.00 80.88 107 CYS A C 1
ATOM 880 O O . CYS A 1 107 ? 10.105 7.641 -1.341 1.00 80.88 107 CYS A O 1
ATOM 882 N N . ARG A 1 108 ? 9.244 6.149 0.109 1.00 78.94 108 ARG A N 1
ATOM 883 C CA . ARG A 1 108 ? 10.374 5.221 0.072 1.00 78.94 108 ARG A CA 1
ATOM 884 C C . ARG A 1 108 ? 10.733 4.788 -1.353 1.00 78.94 108 ARG A C 1
ATOM 886 O O . ARG A 1 108 ? 11.908 4.652 -1.672 1.00 78.94 108 ARG A O 1
ATOM 893 N N . VAL A 1 109 ? 9.731 4.592 -2.215 1.00 75.81 109 VAL A N 1
ATOM 894 C CA . VAL A 1 109 ? 9.961 4.256 -3.631 1.00 75.81 109 VAL A CA 1
ATOM 895 C C . VAL A 1 109 ? 10.736 5.372 -4.316 1.00 75.81 109 VAL A C 1
ATOM 897 O O . VAL A 1 109 ? 11.715 5.084 -4.981 1.00 75.81 109 VAL A O 1
ATOM 900 N N . GLN A 1 110 ? 10.363 6.636 -4.104 1.00 72.06 110 GLN A N 1
ATOM 901 C CA . GLN A 1 110 ? 11.102 7.770 -4.660 1.00 72.06 110 GLN A CA 1
ATOM 902 C C . GLN A 1 110 ? 12.518 7.844 -4.072 1.00 72.06 110 GLN A C 1
ATOM 904 O O . GLN A 1 110 ? 13.487 7.994 -4.801 1.00 72.06 110 GLN A O 1
ATOM 909 N N . GLU A 1 111 ? 12.680 7.689 -2.763 1.00 74.75 111 GLU A N 1
ATOM 910 C CA . GLU A 1 111 ? 14.007 7.749 -2.131 1.00 74.75 111 GLU A CA 1
ATOM 911 C C . GLU A 1 111 ? 15.001 6.727 -2.705 1.00 74.75 111 GLU A C 1
ATOM 913 O O . GLU A 1 111 ? 16.197 7.007 -2.761 1.00 74.75 111 GLU A O 1
ATOM 918 N N . HIS A 1 112 ? 14.511 5.573 -3.164 1.00 72.44 112 HIS A N 1
ATOM 919 C CA . HIS A 1 112 ? 15.334 4.495 -3.712 1.00 72.44 112 HIS A CA 1
ATOM 920 C C . HIS A 1 112 ? 15.215 4.304 -5.232 1.00 72.44 112 HIS A C 1
ATOM 922 O O . HIS A 1 112 ? 15.919 3.459 -5.788 1.00 72.44 112 HIS A O 1
ATOM 928 N N . ALA A 1 113 ? 14.343 5.048 -5.914 1.00 67.19 113 ALA A N 1
ATOM 929 C CA . ALA A 1 113 ? 14.139 4.914 -7.350 1.00 67.19 113 ALA A CA 1
ATOM 930 C C . ALA A 1 113 ? 15.355 5.421 -8.131 1.00 67.19 113 ALA A C 1
ATOM 932 O O . ALA A 1 113 ? 16.020 6.392 -7.761 1.00 67.19 113 ALA A O 1
ATOM 933 N N . SER A 1 114 ? 15.630 4.769 -9.261 1.00 61.03 114 SER A N 1
ATOM 934 C CA . SER A 1 114 ? 16.647 5.233 -10.198 1.00 61.03 114 SER A CA 1
ATOM 935 C C . SER A 1 114 ? 16.158 6.473 -10.956 1.00 61.03 114 SER A C 1
ATOM 937 O O . SER A 1 114 ? 14.962 6.653 -11.187 1.00 61.03 114 SER A O 1
ATOM 939 N N . VAL A 1 115 ? 17.092 7.319 -11.405 1.00 56.31 115 VAL A N 1
ATOM 940 C CA . VAL A 1 115 ? 16.799 8.531 -12.203 1.00 56.31 115 VAL A CA 1
ATOM 941 C C . VAL A 1 115 ? 15.939 8.219 -13.435 1.00 56.31 115 VAL A C 1
ATOM 943 O O . VAL A 1 115 ? 15.092 9.022 -13.813 1.00 56.31 115 VAL A O 1
ATOM 946 N N . LYS A 1 116 ? 16.107 7.029 -14.024 1.00 55.00 116 LYS A N 1
ATOM 947 C CA . LYS A 1 116 ? 15.337 6.567 -15.183 1.00 55.00 116 LYS A CA 1
ATOM 948 C C . LYS A 1 116 ? 13.843 6.416 -14.861 1.00 55.00 116 LYS A C 1
ATOM 950 O O . LYS A 1 116 ? 13.017 6.889 -15.627 1.00 55.00 116 LYS A O 1
ATOM 955 N N . ILE A 1 117 ? 13.500 5.854 -13.698 1.00 58.97 117 ILE A N 1
ATOM 956 C CA . ILE A 1 117 ? 12.105 5.687 -13.247 1.00 58.97 117 ILE A CA 1
ATOM 957 C C . ILE A 1 117 ? 11.429 7.052 -13.028 1.00 58.97 117 ILE A C 1
ATOM 959 O O . ILE A 1 117 ? 10.273 7.238 -13.399 1.00 58.97 117 ILE A O 1
ATOM 963 N N . PHE A 1 118 ? 12.163 8.032 -12.492 1.00 55.66 118 PHE A N 1
ATOM 964 C CA . PHE A 1 118 ? 11.664 9.394 -12.266 1.00 55.66 118 PHE A CA 1
ATOM 965 C C . PHE A 1 118 ? 11.384 10.202 -13.535 1.00 55.66 118 PHE A C 1
ATOM 967 O O . PHE A 1 118 ? 10.589 11.137 -13.500 1.00 55.66 118 PHE A O 1
ATOM 974 N N . GLN A 1 119 ? 12.059 9.889 -14.641 1.00 53.88 119 GLN A N 1
ATOM 975 C CA . GLN A 1 119 ? 11.805 10.544 -15.924 1.00 53.88 119 GLN A CA 1
ATOM 976 C C . GLN A 1 119 ? 10.543 10.001 -16.602 1.00 53.88 119 GLN A C 1
ATOM 978 O O . GLN A 1 119 ? 9.933 10.708 -17.400 1.00 53.88 119 GLN A O 1
ATOM 983 N N . THR A 1 120 ? 10.152 8.763 -16.291 1.00 52.97 120 THR A N 1
ATOM 984 C CA . THR A 1 120 ? 9.022 8.082 -16.936 1.00 52.97 120 THR A CA 1
ATOM 985 C C . THR A 1 120 ? 7.733 8.184 -16.130 1.00 52.97 120 THR A C 1
ATOM 987 O O . THR A 1 120 ? 6.674 8.416 -16.705 1.00 52.97 120 THR A O 1
ATOM 990 N N . PHE A 1 121 ? 7.805 8.076 -14.803 1.00 55.97 121 PHE A N 1
ATOM 991 C CA . PHE A 1 121 ? 6.683 8.406 -13.932 1.00 55.97 121 PHE A CA 1
ATOM 992 C C . PHE A 1 121 ? 6.849 9.851 -13.461 1.00 55.97 121 PHE A C 1
ATOM 994 O O . PHE A 1 121 ? 7.783 10.117 -12.701 1.00 55.97 121 PHE A O 1
ATOM 1001 N N . PRO A 1 122 ? 5.972 10.798 -13.851 1.00 47.16 122 PRO A N 1
ATOM 1002 C CA . PRO A 1 122 ? 6.014 12.159 -13.337 1.00 47.16 122 PRO A CA 1
ATOM 1003 C C . PRO A 1 122 ? 5.536 12.162 -11.881 1.00 47.16 122 PRO A C 1
ATOM 1005 O O . PRO A 1 122 ? 4.410 12.528 -11.555 1.00 47.16 122 PRO A O 1
ATOM 1008 N N . VAL A 1 123 ? 6.401 11.715 -10.978 1.00 52.12 123 VAL A N 1
ATOM 1009 C CA . VAL A 1 123 ? 6.213 11.837 -9.539 1.00 52.12 123 VAL A CA 1
ATOM 1010 C C . VAL A 1 123 ? 6.814 13.172 -9.129 1.00 52.12 123 VAL A C 1
ATOM 1012 O O . VAL A 1 123 ? 8.030 13.330 -9.039 1.00 52.12 123 VAL A O 1
ATOM 1015 N N . SER A 1 124 ? 5.959 14.166 -8.908 1.00 42.53 124 SER A N 1
ATOM 1016 C CA . SER A 1 124 ? 6.390 15.466 -8.408 1.00 42.53 124 SER A CA 1
ATOM 1017 C C . SER A 1 124 ? 6.975 15.315 -6.999 1.00 42.53 124 SER A C 1
ATOM 1019 O O . SER A 1 124 ? 6.297 14.883 -6.063 1.00 42.53 124 SER A O 1
ATOM 1021 N N . ARG A 1 125 ? 8.252 15.685 -6.833 1.00 38.34 125 ARG A N 1
ATOM 1022 C CA . ARG A 1 125 ? 8.814 15.987 -5.512 1.00 38.34 125 ARG A CA 1
ATOM 1023 C C . ARG A 1 125 ? 8.112 17.248 -5.027 1.00 38.34 125 ARG A C 1
ATOM 1025 O O . ARG A 1 125 ? 8.325 18.325 -5.579 1.00 38.34 125 ARG A O 1
ATOM 1032 N N . TRP A 1 126 ? 7.242 17.108 -4.037 1.00 39.38 126 TRP A N 1
ATOM 1033 C CA . TRP A 1 126 ? 6.689 18.266 -3.350 1.00 39.38 126 TRP A CA 1
ATOM 1034 C C . TRP A 1 126 ? 7.808 18.847 -2.486 1.00 39.38 126 TRP A C 1
ATOM 1036 O O . TRP A 1 126 ? 8.237 18.194 -1.534 1.00 39.38 126 TRP A O 1
ATOM 1046 N N . GLY A 1 127 ? 8.327 20.004 -2.907 1.00 34.9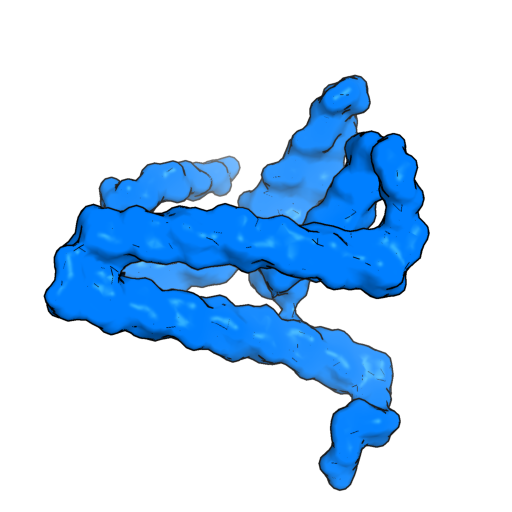1 127 GLY A N 1
ATOM 1047 C CA . GLY A 1 127 ? 9.279 20.806 -2.136 1.00 34.91 127 GLY A CA 1
ATOM 1048 C C . GLY A 1 127 ? 8.690 21.335 -0.836 1.00 34.91 127 GLY A C 1
ATOM 1049 O O . GLY A 1 127 ? 7.441 21.349 -0.698 1.00 34.91 127 GLY A O 1
#

Organism: Carboxydothermus hydrogenoformans (strain ATCC BAA-161 / DSM 6008 / Z-2901) (NCBI:txid246194)

Foldseek 3Di:
DDPVPDDPVRVLVVLLVVLVVVVVVLVVVLVVCCVPPNNVRSVVVNVVVCVVVVVVLLVVLCVVVVPDDVNAPVSVVSSVCSPSCVSPFDWDWDDDPNDIDIDTQDDPCVVPPDPVVCVVDVDDDDD

pLDDT: mean 87.53, std 14.46, range [34.91, 97.75]

Secondary structure (DSSP, 8-state):
--GGG--HHHHHHHHHHHHHHHHHHHHHHHHHHHHHH-HHHHHHHHHHHHHHHHHHHHHHHHHHHTPPTT-HHHHHHHHHTTSGGGGTS-EEEEEETTEEEEEES--HHHHH--HHHHHHS------

InterPro domains:
  IPR046128 Protein of unknown function DUF6125 [PF19620] (5-124)

Sequence (127 aa):
MKPQDLTKEQALKLLEDFAKRWLAHDGLWFLEMEKNFGLEKAIELDEAAWAQFTVIEAKRIKDFLKLPQNGGLAALEVALRFRLYGFLNQQEISREGNKLIYKMKTCRVQEHASVKIFQTFPVSRWG

Radius of gyration: 16.92 Å; chains: 1; bounding box: 38×39×44 Å